Protein AF-A0A4Y2P105-F1 (afdb_monomer)

Solvent-accessible surface area (backbone atoms only — not comparable to full-atom values): 3087 Å² total; per-residue (Å²): 132,83,55,48,87,74,63,46,70,70,45,36,55,51,50,51,56,53,50,54,52,52,62,74,42,41,71,60,54,51,50,34,51,50,44,22,71,78,70,70,48,71,72,83,70,61,80,89,77,107

Sequence (50 aa):
DQDPAALGEDVIAASKRAVDRRYALNPYLYTLFYRAHVNGSTVVRPLFHE

Radius of gyration: 15.54 Å; Cα contacts (8 Å, |Δi|>4): 18; chains: 1; bounding box: 37×22×36 Å

Mean predicted aligned error: 2.84 Å

Structure (mmCIF, N/CA/C/O backbone):
data_AF-A0A4Y2P105-F1
#
_entry.id   AF-A0A4Y2P105-F1
#
loop_
_atom_site.group_PDB
_atom_site.id
_atom_site.type_symbol
_atom_site.label_atom_id
_atom_site.label_alt_id
_atom_site.label_comp_id
_atom_site.label_asym_id
_atom_site.label_entity_id
_atom_site.label_seq_id
_atom_site.pdbx_PDB_ins_code
_atom_site.Cartn_x
_atom_site.Cartn_y
_atom_site.Cartn_z
_atom_site.occupancy
_atom_site.B_iso_or_equiv
_atom_site.auth_seq_id
_atom_site.auth_comp_id
_atom_site.auth_asym_id
_atom_site.auth_atom_id
_atom_site.pdbx_PDB_model_num
ATOM 1 N N . ASP A 1 1 ? 20.364 -8.615 -6.418 1.00 82.38 1 ASP A N 1
ATOM 2 C CA . ASP A 1 1 ? 19.637 -7.424 -5.951 1.00 82.38 1 ASP A CA 1
ATOM 3 C C . ASP A 1 1 ? 18.166 -7.564 -6.351 1.00 82.38 1 ASP A C 1
ATOM 5 O O . ASP A 1 1 ? 17.899 -8.246 -7.336 1.00 82.38 1 ASP A O 1
ATOM 9 N N . GLN A 1 2 ? 17.227 -7.056 -5.555 1.00 93.00 2 GLN A N 1
ATOM 10 C CA . GLN A 1 2 ? 15.773 -7.093 -5.810 1.00 93.00 2 GLN A CA 1
ATOM 11 C C . GLN A 1 2 ? 15.160 -5.685 -5.808 1.00 93.00 2 GLN A C 1
ATOM 13 O O . GLN A 1 2 ? 13.937 -5.547 -5.842 1.00 93.00 2 GLN A O 1
ATOM 18 N N . ASP A 1 3 ? 15.992 -4.640 -5.760 1.00 95.69 3 ASP A N 1
ATOM 19 C CA . ASP A 1 3 ? 15.528 -3.281 -6.006 1.00 95.69 3 ASP A CA 1
ATOM 20 C C . ASP A 1 3 ? 14.853 -3.207 -7.391 1.00 95.69 3 ASP A C 1
ATOM 22 O O . ASP A 1 3 ? 15.417 -3.722 -8.362 1.00 95.69 3 ASP A O 1
ATOM 26 N N . PRO A 1 4 ? 13.671 -2.577 -7.526 1.00 96.44 4 PRO A N 1
ATOM 27 C CA . PRO A 1 4 ? 13.018 -2.400 -8.819 1.00 96.44 4 PRO A CA 1
ATOM 28 C C . PRO A 1 4 ? 13.934 -1.833 -9.910 1.00 96.44 4 PRO A C 1
ATOM 30 O O . PRO A 1 4 ? 13.829 -2.250 -11.061 1.00 96.44 4 PRO A O 1
ATOM 33 N N . ALA A 1 5 ? 14.862 -0.935 -9.563 1.00 96.00 5 ALA A N 1
ATOM 34 C CA . ALA A 1 5 ? 15.8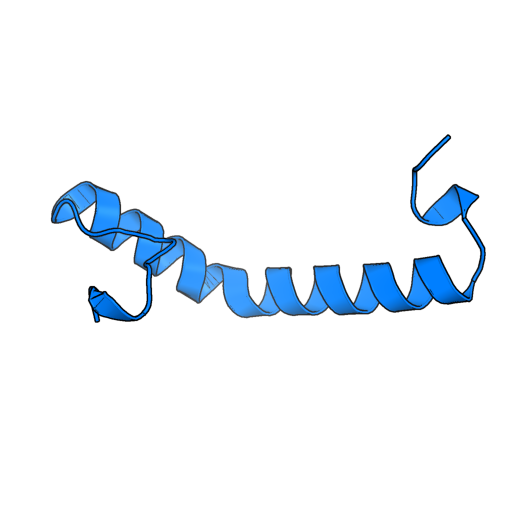36 -0.356 -10.485 1.00 96.00 5 ALA A CA 1
ATOM 35 C C . ALA A 1 5 ? 16.824 -1.389 -11.058 1.00 96.00 5 ALA A C 1
ATOM 37 O O . ALA A 1 5 ? 17.394 -1.159 -12.122 1.00 96.00 5 ALA A O 1
ATOM 38 N N . ALA A 1 6 ? 17.000 -2.533 -10.392 1.00 97.19 6 ALA A N 1
ATOM 39 C CA . ALA A 1 6 ? 17.854 -3.635 -10.830 1.00 97.19 6 ALA A CA 1
ATOM 40 C C . ALA A 1 6 ? 17.113 -4.702 -11.665 1.00 97.19 6 ALA A C 1
ATOM 42 O O . ALA A 1 6 ? 17.745 -5.650 -12.128 1.00 97.19 6 ALA A O 1
ATOM 43 N N . LEU A 1 7 ? 15.790 -4.580 -11.853 1.00 96.50 7 LEU A N 1
ATOM 44 C CA . LEU A 1 7 ? 14.935 -5.630 -12.438 1.00 96.50 7 LEU A CA 1
ATOM 45 C C . LEU A 1 7 ? 14.399 -5.310 -13.849 1.00 96.50 7 LEU A C 1
ATOM 47 O O . LEU A 1 7 ? 13.617 -6.086 -14.396 1.00 96.50 7 LEU A O 1
ATOM 51 N N . GLY A 1 8 ? 14.840 -4.204 -14.457 1.00 96.88 8 GLY A N 1
ATOM 52 C CA . GLY A 1 8 ? 14.484 -3.812 -15.827 1.00 96.88 8 GLY A CA 1
ATOM 53 C C . GLY A 1 8 ? 13.274 -2.876 -15.936 1.00 96.88 8 GLY A C 1
ATOM 54 O O . GLY A 1 8 ? 12.567 -2.609 -14.964 1.00 96.88 8 GLY A O 1
ATOM 55 N N . GLU A 1 9 ? 13.045 -2.342 -17.138 1.00 97.88 9 GLU A N 1
ATOM 56 C CA . GLU A 1 9 ? 12.110 -1.227 -17.368 1.00 97.88 9 GLU A CA 1
ATOM 57 C C . GLU A 1 9 ? 10.649 -1.554 -17.034 1.00 97.88 9 GLU A C 1
ATOM 59 O O . GLU A 1 9 ? 9.970 -0.732 -16.414 1.00 97.88 9 GLU A O 1
ATOM 64 N N . ASP A 1 10 ? 10.177 -2.758 -17.367 1.00 98.12 10 ASP A N 1
ATOM 65 C CA . ASP A 1 10 ? 8.801 -3.182 -17.078 1.00 98.12 10 ASP A CA 1
ATOM 66 C C . ASP A 1 10 ? 8.517 -3.205 -15.572 1.00 98.12 10 ASP A C 1
ATOM 68 O O . ASP A 1 10 ? 7.470 -2.731 -15.111 1.00 98.12 10 ASP A O 1
ATOM 72 N N . VAL A 1 11 ? 9.475 -3.709 -14.787 1.00 98.19 11 VAL A N 1
ATOM 73 C CA . VAL A 1 11 ? 9.371 -3.754 -13.325 1.00 98.19 11 VAL A CA 1
ATOM 74 C C . VAL A 1 11 ? 9.431 -2.343 -12.753 1.00 98.19 11 VAL A C 1
ATOM 76 O O . VAL A 1 11 ? 8.580 -1.990 -11.940 1.00 98.19 11 VAL A O 1
ATOM 79 N N . ILE A 1 12 ? 10.341 -1.492 -13.235 1.00 98.31 12 ILE A N 1
ATOM 80 C CA . ILE A 1 12 ? 10.418 -0.081 -12.827 1.00 98.31 12 ILE A CA 1
ATOM 81 C C . ILE A 1 12 ? 9.083 0.633 -13.077 1.00 98.31 12 ILE A C 1
ATOM 83 O O . ILE A 1 12 ? 8.574 1.330 -12.194 1.0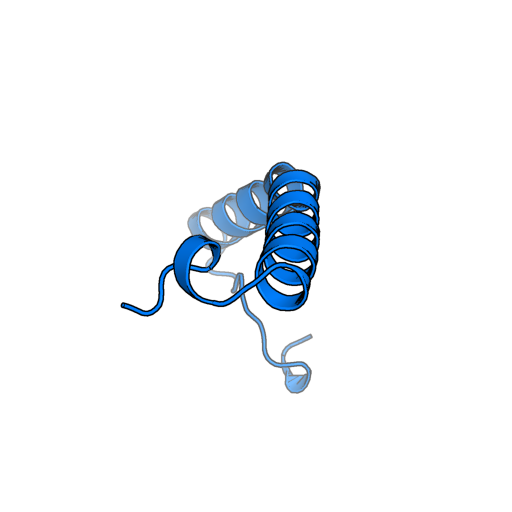0 98.31 12 ILE A O 1
ATOM 87 N N . ALA A 1 13 ? 8.492 0.461 -14.261 1.00 98.38 13 ALA A N 1
ATOM 88 C CA . ALA A 1 13 ? 7.221 1.083 -14.618 1.00 98.38 13 ALA A CA 1
ATOM 89 C C . ALA A 1 13 ? 6.067 0.574 -13.737 1.00 98.38 13 ALA A C 1
ATOM 91 O O . ALA A 1 13 ? 5.244 1.365 -13.265 1.00 98.38 13 ALA A O 1
ATOM 92 N N . ALA A 1 14 ? 6.005 -0.734 -13.469 1.00 98.38 14 ALA A N 1
ATOM 93 C CA . ALA A 1 14 ? 5.026 -1.312 -12.552 1.00 98.38 14 ALA A CA 1
ATOM 94 C C . ALA A 1 14 ? 5.198 -0.794 -11.112 1.00 98.38 14 ALA A C 1
ATOM 96 O O . ALA A 1 14 ? 4.214 -0.378 -10.494 1.00 98.38 14 ALA A O 1
ATOM 97 N N . SER A 1 15 ? 6.431 -0.742 -10.603 1.00 98.31 15 SER A N 1
ATOM 98 C CA . SER A 1 15 ? 6.747 -0.252 -9.260 1.00 98.31 15 SER A CA 1
ATOM 99 C C . SER A 1 15 ? 6.402 1.223 -9.082 1.00 98.31 15 SER A C 1
ATOM 101 O O . SER A 1 15 ? 5.773 1.565 -8.082 1.00 98.31 15 SER A O 1
ATOM 103 N N . LYS A 1 16 ? 6.718 2.087 -10.059 1.00 98.31 16 LYS A N 1
ATOM 104 C CA . LYS A 1 16 ? 6.323 3.508 -10.033 1.00 98.31 16 LYS A CA 1
ATOM 105 C C . LYS A 1 16 ? 4.809 3.659 -9.888 1.00 98.31 16 LYS A C 1
ATOM 107 O O . LYS A 1 16 ? 4.350 4.294 -8.945 1.00 98.31 16 LYS A O 1
ATOM 112 N N . ARG A 1 17 ? 4.028 2.966 -10.728 1.00 98.50 17 ARG A N 1
ATOM 113 C CA . ARG A 1 17 ? 2.553 2.992 -10.658 1.00 98.50 17 ARG A CA 1
ATOM 114 C C . ARG A 1 17 ? 2.017 2.533 -9.298 1.00 98.50 17 ARG A C 1
ATOM 116 O O . ARG A 1 17 ? 1.083 3.137 -8.771 1.00 98.50 17 ARG A O 1
ATOM 123 N N . ALA A 1 18 ? 2.591 1.475 -8.724 1.00 98.50 18 ALA A N 1
ATOM 124 C CA . ALA A 1 18 ? 2.186 0.973 -7.411 1.00 98.50 18 ALA A CA 1
ATOM 125 C C . ALA A 1 18 ? 2.480 1.986 -6.289 1.00 98.50 18 ALA A C 1
ATOM 127 O O . ALA A 1 18 ? 1.633 2.220 -5.422 1.00 98.50 18 ALA A O 1
ATOM 128 N N . VAL A 1 19 ? 3.659 2.614 -6.322 1.00 98.38 19 VAL A N 1
ATOM 129 C CA . VAL A 1 19 ? 4.070 3.638 -5.354 1.00 98.38 19 VAL A CA 1
ATOM 130 C C . VAL A 1 19 ? 3.209 4.896 -5.483 1.00 98.38 19 VAL A C 1
ATOM 132 O O . VAL A 1 19 ? 2.675 5.355 -4.474 1.00 98.38 19 VAL A O 1
ATOM 135 N N . ASP A 1 20 ? 2.975 5.394 -6.697 1.00 98.75 20 ASP A N 1
ATOM 136 C CA . ASP A 1 20 ? 2.107 6.553 -6.946 1.00 98.75 20 ASP A CA 1
ATOM 137 C C . ASP A 1 20 ? 0.697 6.317 -6.394 1.00 98.75 20 ASP A C 1
ATOM 139 O O . ASP A 1 20 ? 0.129 7.165 -5.697 1.00 98.75 20 ASP A O 1
ATOM 143 N N . ARG A 1 21 ? 0.141 5.116 -6.616 1.00 98.62 21 ARG A N 1
ATOM 144 C CA . ARG A 1 21 ? -1.168 4.748 -6.068 1.00 98.62 21 ARG A CA 1
ATOM 145 C C . ARG A 1 21 ? -1.168 4.717 -4.539 1.00 98.62 21 ARG A C 1
ATOM 147 O O . ARG A 1 21 ? -2.131 5.186 -3.932 1.00 98.62 21 ARG A O 1
ATOM 154 N N . ARG A 1 22 ? -0.109 4.198 -3.910 1.00 98.44 22 ARG A N 1
ATOM 155 C CA . ARG A 1 22 ? 0.045 4.206 -2.447 1.00 98.44 22 ARG A CA 1
ATOM 156 C C . ARG A 1 22 ? 0.077 5.634 -1.903 1.00 98.44 22 ARG A C 1
ATOM 158 O O . ARG A 1 22 ? -0.632 5.916 -0.939 1.00 98.44 22 ARG A O 1
ATOM 165 N N . TYR A 1 23 ? 0.858 6.527 -2.509 1.00 98.62 23 TYR A N 1
ATOM 166 C CA . TYR A 1 23 ? 0.951 7.918 -2.060 1.00 98.62 23 TYR A CA 1
ATOM 167 C C . TYR A 1 23 ? -0.363 8.681 -2.259 1.00 98.62 23 TYR A C 1
ATOM 169 O O . TYR A 1 23 ? -0.752 9.440 -1.372 1.00 98.62 23 TYR A O 1
ATOM 177 N N . ALA A 1 24 ? -1.112 8.405 -3.331 1.00 98.62 24 ALA A N 1
ATOM 178 C CA . ALA A 1 24 ? -2.459 8.948 -3.520 1.00 98.62 24 ALA A CA 1
ATOM 179 C C . ALA A 1 24 ? -3.450 8.505 -2.420 1.00 98.62 24 ALA A C 1
ATOM 181 O O . ALA A 1 24 ? -4.358 9.252 -2.064 1.00 98.62 24 ALA A O 1
ATOM 182 N N . LEU A 1 25 ? -3.276 7.303 -1.858 1.00 98.62 25 LEU A N 1
ATOM 183 C CA . LEU A 1 25 ? -4.109 6.762 -0.776 1.00 98.62 25 LEU A CA 1
ATOM 184 C C . LEU A 1 25 ? -3.623 7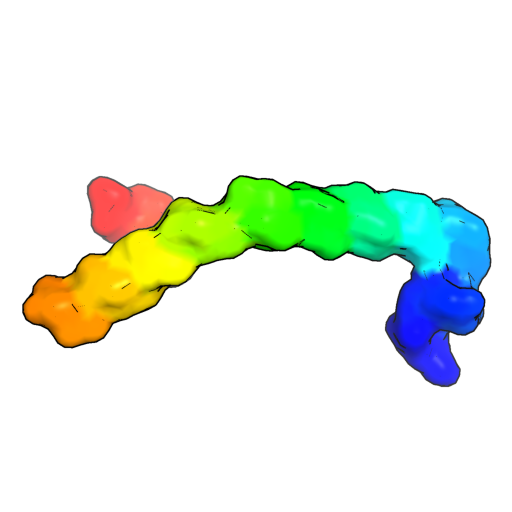.141 0.632 1.00 98.62 2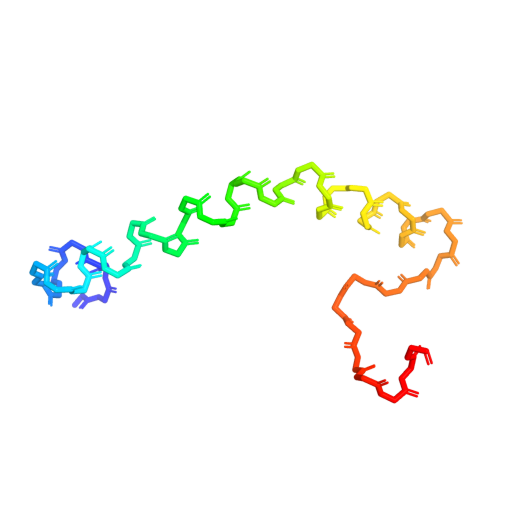5 LEU A C 1
ATOM 186 O O . LEU A 1 25 ? -4.299 6.821 1.610 1.00 98.62 25 LEU A O 1
ATOM 190 N N . ASN A 1 26 ? -2.481 7.819 0.766 1.00 98.44 26 ASN A N 1
ATOM 191 C CA . ASN A 1 26 ? -1.860 8.073 2.066 1.00 98.44 26 ASN A CA 1
ATOM 192 C C . ASN A 1 26 ? -2.772 8.836 3.055 1.00 98.44 26 ASN A C 1
ATOM 194 O O . ASN A 1 26 ? -2.858 8.404 4.204 1.00 98.44 26 ASN A O 1
ATOM 198 N N . PRO A 1 27 ? -3.536 9.880 2.655 1.00 98.62 27 PRO A N 1
ATOM 199 C CA . PRO A 1 27 ? -4.466 10.546 3.576 1.00 98.62 27 PRO A CA 1
ATOM 200 C C . PRO A 1 27 ? -5.567 9.613 4.108 1.00 98.62 27 PRO A C 1
ATOM 202 O O . PRO A 1 27 ? -5.9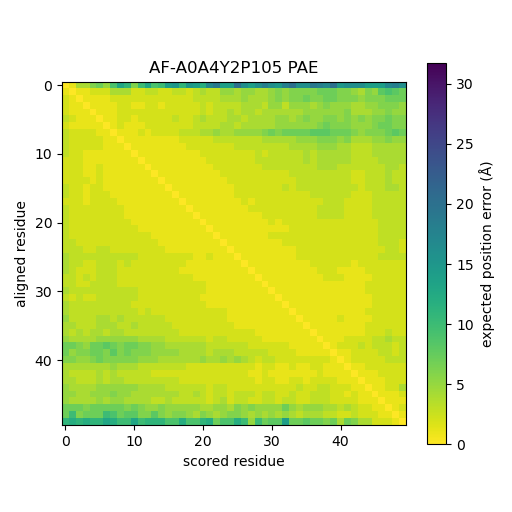42 9.678 5.281 1.00 98.62 27 PRO A O 1
ATOM 205 N N . TYR A 1 28 ? -6.061 8.704 3.261 1.00 98.56 28 TYR A N 1
ATOM 206 C CA . TYR A 1 28 ? -7.060 7.712 3.653 1.00 98.56 28 TYR A CA 1
ATOM 207 C C . TYR A 1 28 ? -6.466 6.677 4.613 1.00 98.56 28 TYR A C 1
ATOM 209 O O . TYR A 1 28 ? -7.023 6.447 5.684 1.00 98.56 28 TYR A O 1
ATOM 217 N N . LEU A 1 29 ? -5.299 6.114 4.281 1.00 98.62 29 LEU A N 1
ATOM 218 C CA . LEU A 1 29 ? -4.586 5.173 5.151 1.00 98.62 29 LEU A CA 1
ATOM 219 C C . LEU A 1 29 ? -4.265 5.797 6.514 1.00 98.62 29 LEU A C 1
ATOM 221 O O . LEU A 1 29 ? -4.472 5.158 7.542 1.00 98.62 29 LEU A O 1
ATOM 225 N N . TYR A 1 30 ? -3.832 7.057 6.542 1.00 98.56 30 TYR A N 1
ATOM 226 C CA . TYR A 1 30 ? -3.559 7.776 7.785 1.00 98.56 30 TYR A CA 1
ATOM 227 C C . TYR A 1 30 ? -4.825 7.960 8.633 1.00 98.56 30 TYR A C 1
ATOM 229 O O . TYR A 1 30 ? -4.804 7.763 9.847 1.00 98.56 30 TYR A O 1
ATOM 237 N N . THR A 1 31 ? -5.960 8.237 7.989 1.00 98.62 31 THR A N 1
ATOM 238 C CA . THR A 1 31 ? -7.265 8.289 8.663 1.00 98.62 31 THR A CA 1
ATOM 239 C C . THR A 1 31 ? -7.666 6.925 9.236 1.00 98.62 31 THR A C 1
ATOM 241 O O . THR A 1 31 ? -8.207 6.858 10.341 1.00 98.62 31 THR A O 1
ATOM 244 N N . LEU A 1 32 ? -7.387 5.824 8.529 1.00 98.56 32 LEU A N 1
ATOM 245 C CA . LEU A 1 32 ? -7.624 4.473 9.048 1.00 98.56 32 LEU A CA 1
ATOM 246 C C . LEU A 1 32 ? -6.751 4.174 10.272 1.00 98.56 32 LEU A C 1
ATOM 248 O O . LEU A 1 32 ? -7.262 3.626 11.245 1.00 98.56 32 LEU A O 1
ATOM 252 N N . PHE A 1 33 ? -5.477 4.576 10.265 1.00 98.69 33 PHE A N 1
ATOM 253 C CA . PHE A 1 33 ? -4.603 4.451 11.437 1.00 98.69 33 PHE A CA 1
ATOM 254 C C . PHE A 1 33 ? -5.108 5.267 12.627 1.00 98.69 33 PHE A C 1
ATOM 256 O O . PHE A 1 33 ? -5.118 4.759 13.746 1.00 98.69 33 PHE A O 1
ATOM 263 N N . TYR A 1 34 ? -5.585 6.493 12.393 1.00 98.62 34 TYR A N 1
ATOM 264 C CA . TYR A 1 34 ? -6.222 7.292 13.437 1.00 98.62 34 TYR A CA 1
ATOM 265 C C . TYR A 1 34 ? -7.419 6.553 14.055 1.00 98.62 34 TYR A C 1
ATOM 267 O O . TYR A 1 34 ? -7.464 6.377 15.269 1.00 98.62 34 TYR A O 1
ATOM 275 N N . ARG A 1 35 ? -8.348 6.046 13.232 1.00 98.44 35 ARG A N 1
ATOM 276 C CA . ARG A 1 35 ? -9.520 5.282 13.704 1.00 98.44 35 ARG A CA 1
ATOM 277 C C . ARG A 1 35 ? -9.125 4.008 14.448 1.00 98.44 35 ARG A C 1
ATOM 279 O O . ARG A 1 35 ? -9.726 3.699 15.473 1.00 98.44 35 ARG A O 1
ATOM 286 N N . ALA A 1 36 ? -8.104 3.303 13.965 1.00 98.44 36 ALA A N 1
ATOM 287 C CA . ALA A 1 36 ? -7.559 2.129 14.637 1.00 98.44 36 ALA A CA 1
ATOM 288 C C . ALA A 1 36 ? -7.015 2.477 16.027 1.00 98.44 36 ALA A C 1
ATOM 290 O O . ALA A 1 36 ? -7.290 1.765 16.988 1.00 98.44 36 ALA A O 1
ATOM 291 N N . HIS A 1 37 ? -6.311 3.603 16.148 1.00 98.44 37 HIS A N 1
ATOM 292 C CA . HIS A 1 37 ? -5.775 4.080 17.417 1.00 98.44 37 HIS A CA 1
ATOM 293 C C . HIS A 1 37 ? -6.868 4.498 18.411 1.00 98.44 37 HIS A C 1
ATOM 295 O O . HIS A 1 37 ? -6.781 4.129 19.578 1.00 98.44 37 HIS A O 1
ATOM 301 N N . VAL A 1 38 ? -7.893 5.239 17.970 1.00 98.62 38 VAL A N 1
ATOM 302 C CA . VAL A 1 38 ? -8.927 5.761 18.885 1.00 98.62 38 VAL A CA 1
ATOM 303 C C . VAL A 1 38 ? -10.027 4.754 19.223 1.00 98.62 38 VAL A C 1
ATOM 305 O O . VAL A 1 38 ? -1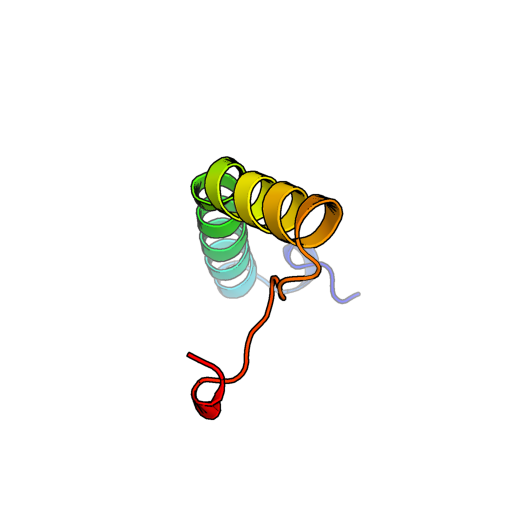0.534 4.766 20.340 1.00 98.62 38 VAL A O 1
ATOM 308 N N . ASN A 1 39 ? -10.390 3.879 18.281 1.00 98.19 39 ASN A N 1
ATOM 309 C CA . ASN A 1 39 ? -11.571 3.013 18.390 1.00 98.19 39 ASN A CA 1
ATOM 310 C C . ASN A 1 39 ? -11.234 1.514 18.402 1.00 98.19 39 ASN A C 1
ATOM 312 O O . ASN A 1 39 ? -12.142 0.692 18.485 1.00 98.19 39 ASN A O 1
ATOM 316 N N . GLY A 1 40 ? -9.962 1.134 18.243 1.00 96.69 40 GLY A N 1
ATOM 317 C CA . GLY A 1 40 ? -9.559 -0.272 18.131 1.00 96.69 40 GLY A CA 1
ATOM 318 C C . GLY A 1 40 ? -9.984 -0.951 16.821 1.00 96.69 40 GLY A C 1
ATOM 319 O O . GLY A 1 40 ? -10.010 -2.178 16.749 1.00 96.69 40 GLY A O 1
ATOM 320 N N . SER A 1 41 ? -10.338 -0.188 15.778 1.00 96.25 41 SER A N 1
ATOM 321 C CA . SER A 1 41 ? -10.671 -0.748 14.459 1.00 96.25 41 SER A CA 1
ATOM 322 C C . SER A 1 41 ? -9.441 -1.317 13.738 1.00 96.25 41 SER A C 1
ATOM 324 O O . SER A 1 41 ? -8.305 -0.974 14.054 1.00 96.25 41 SER A O 1
ATOM 326 N N . THR A 1 42 ? -9.642 -2.118 12.690 1.00 97.31 42 THR A N 1
ATOM 327 C CA . THR A 1 42 ? -8.548 -2.600 11.829 1.00 97.31 42 THR A CA 1
ATOM 328 C C . THR A 1 42 ? -8.289 -1.670 10.637 1.00 97.31 42 THR A C 1
ATOM 330 O O . THR A 1 42 ? -9.216 -1.035 10.127 1.00 97.31 42 THR A O 1
ATOM 333 N N . VAL A 1 43 ? -7.029 -1.604 10.179 1.00 97.69 43 VAL A N 1
ATOM 334 C CA . VAL A 1 43 ? -6.636 -0.908 8.933 1.00 97.69 43 VAL A CA 1
ATOM 335 C C . VA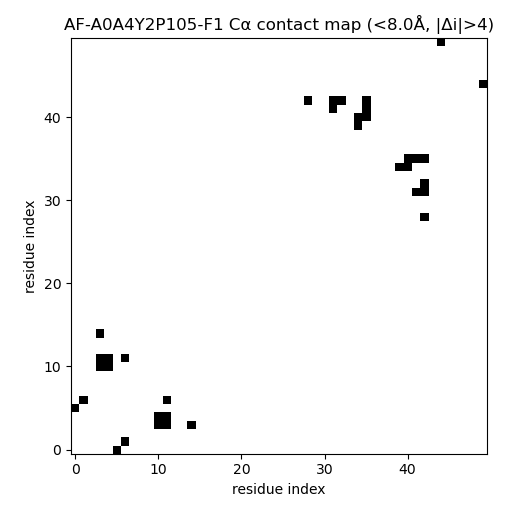L A 1 43 ? -6.736 -1.852 7.738 1.00 97.69 43 VAL A C 1
ATOM 337 O O . VAL A 1 43 ? -7.469 -1.583 6.794 1.00 97.69 43 VAL A O 1
ATOM 340 N N . VAL A 1 44 ? -6.019 -2.978 7.792 1.00 97.88 44 VAL A N 1
ATOM 341 C CA . VAL A 1 44 ? -6.215 -4.092 6.859 1.00 97.88 44 VAL A CA 1
ATOM 342 C C . VAL A 1 44 ? -7.288 -4.990 7.457 1.00 97.88 44 VAL A C 1
ATOM 344 O O . VAL A 1 44 ? -7.135 -5.465 8.584 1.00 97.88 44 VAL A O 1
ATOM 347 N N . ARG A 1 45 ? -8.382 -5.196 6.723 1.00 97.12 45 ARG A N 1
ATOM 348 C CA . ARG A 1 45 ? -9.545 -5.946 7.194 1.00 97.12 45 ARG A CA 1
ATOM 349 C C . ARG A 1 45 ? -9.882 -7.089 6.235 1.00 97.12 45 ARG A C 1
ATOM 351 O O . ARG A 1 45 ? -9.879 -6.870 5.025 1.00 97.12 45 ARG A O 1
ATOM 358 N N . PRO A 1 46 ? -10.166 -8.302 6.739 1.00 97.25 46 PRO A N 1
ATOM 359 C CA . PRO A 1 46 ? -10.731 -9.361 5.910 1.00 97.25 46 PRO A CA 1
ATOM 360 C C . PRO A 1 46 ? -12.146 -8.988 5.460 1.00 97.25 46 PRO A C 1
ATOM 362 O O . PRO A 1 46 ? -12.898 -8.427 6.249 1.00 97.25 46 PRO A O 1
ATOM 365 N N . LEU A 1 47 ? -12.555 -9.386 4.254 1.00 96.88 47 LEU A N 1
ATOM 366 C CA . LEU A 1 47 ? -13.891 -9.054 3.731 1.00 96.88 47 LEU A CA 1
ATOM 367 C C . LEU A 1 47 ? -15.051 -9.528 4.625 1.00 96.88 47 LEU A C 1
ATOM 369 O O . LEU A 1 47 ? -16.102 -8.908 4.619 1.00 96.88 47 LEU A O 1
ATOM 373 N N . PHE A 1 48 ? -14.878 -10.605 5.397 1.00 96.25 48 PHE A N 1
ATOM 374 C CA . PHE A 1 48 ? -15.927 -11.114 6.288 1.00 96.25 48 PHE A CA 1
ATOM 375 C C . P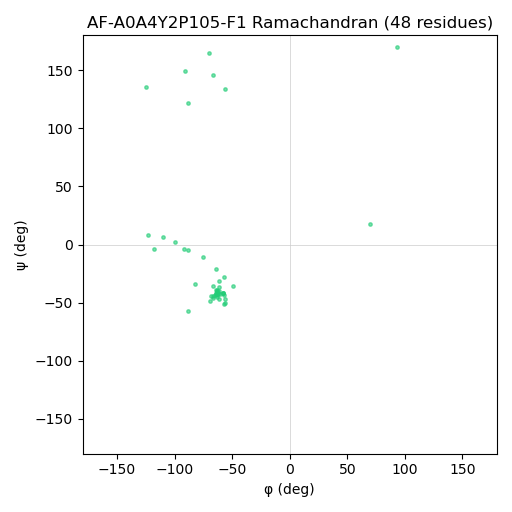HE A 1 48 ? -16.135 -10.274 7.565 1.00 96.25 48 PHE A C 1
ATOM 377 O O . PHE A 1 48 ? -17.080 -10.531 8.303 1.00 96.25 48 PHE A O 1
ATOM 384 N N . HIS A 1 49 ? -15.240 -9.322 7.852 1.00 91.12 49 HIS A N 1
ATOM 385 C CA . HIS A 1 49 ? -15.341 -8.385 8.978 1.00 91.12 49 HIS A CA 1
ATOM 386 C C . HIS A 1 49 ? -15.870 -7.002 8.561 1.00 91.12 49 HIS A C 1
ATOM 388 O O . HIS A 1 49 ? -15.885 -6.097 9.400 1.00 91.12 49 HIS A O 1
ATOM 394 N N . GLU A 1 50 ? -16.212 -6.804 7.283 1.00 81.38 50 GLU A N 1
ATOM 395 C CA . GLU A 1 50 ? -16.937 -5.598 6.856 1.00 81.38 50 GLU A CA 1
ATOM 396 C C . GLU A 1 50 ? -18.387 -5.601 7.349 1.00 81.38 50 GLU A C 1
ATOM 398 O O . GLU A 1 50 ? -19.003 -6.690 7.396 1.00 81.38 50 GLU A O 1
#

Secondary structure (DSSP, 8-state):
---GGGS-HHHHHHHHHHHHHHHHTHHHHHHHHHHHHHH---SS--GGG-

pLDDT: mean 97.05, std 3.41, range [81.38, 98.75]

InterPro domains:
  IPR017853 Glycoside hydrolase superfamily [SSF51445] (2-40)

Organism: Araneus ventricosus (NCBI:txid1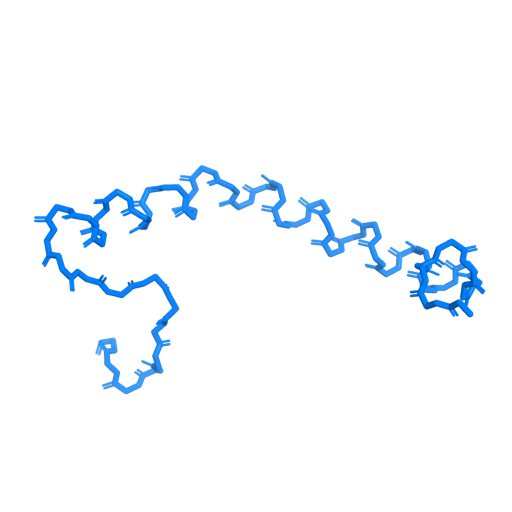82803)

Foldseek 3Di:
DPPLVVVDDVSVVVVVVVVVVCVVCVVVLVVLVVCCVPPVDDSDDDPVVD